Protein AF-A0A0F8TJM8-F1 (afdb_monomer)

Organism: Methanosarcina mazei (NCBI:txid2209)

Radius of gyration: 24.27 Å; Cα contacts (8 Å, |Δi|>4): 88; chains: 1; bounding box: 55×23×66 Å

Secondary structure (DSSP, 8-state):
-HHHHHHHHHHHHHHHHHHT----PPPPEEEEEEE-TT-HHHHHHHHHHHHH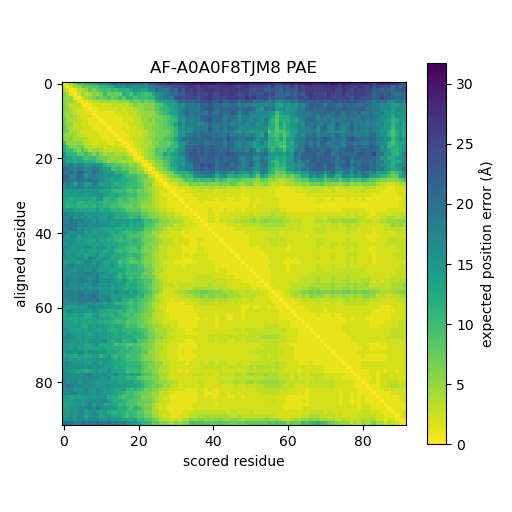HHH-TTEEEEEEETTSHHHHHHHHTTT--SSSEEEETTB-

Structure (mmCIF, N/CA/C/O backbone):
data_AF-A0A0F8TJM8-F1
#
_entry.id   AF-A0A0F8TJM8-F1
#
loop_
_atom_site.group_PDB
_atom_site.id
_atom_site.type_symbol
_atom_site.label_atom_id
_atom_site.label_alt_id
_atom_site.label_comp_id
_atom_site.label_asym_id
_atom_site.label_entity_id
_atom_site.label_seq_id
_atom_site.pdbx_PDB_ins_code
_atom_site.Cartn_x
_atom_site.Cartn_y
_atom_site.Cartn_z
_atom_site.occupancy
_atom_site.B_iso_or_equiv
_atom_site.auth_seq_id
_atom_site.auth_comp_id
_atom_site.auth_asym_id
_atom_site.auth_atom_id
_atom_site.pdbx_PDB_model_num
ATOM 1 N N . MET A 1 1 ? -39.427 10.769 49.750 1.00 59.12 1 MET A N 1
ATOM 2 C CA . MET A 1 1 ? -37.972 11.020 49.914 1.00 59.12 1 MET A CA 1
ATOM 3 C C . MET A 1 1 ? -37.104 9.781 49.659 1.00 59.12 1 MET A C 1
ATOM 5 O O . MET A 1 1 ? -36.309 9.821 48.732 1.00 59.12 1 MET A O 1
ATOM 9 N N . LYS A 1 2 ? -37.282 8.650 50.369 1.00 61.81 2 LYS A N 1
ATOM 10 C CA . LYS A 1 2 ? -36.445 7.433 50.191 1.00 61.81 2 LYS A CA 1
ATOM 11 C C . LYS A 1 2 ? -36.469 6.819 48.775 1.00 61.81 2 LYS A C 1
ATOM 13 O O . LYS A 1 2 ? -35.460 6.301 48.321 1.00 61.81 2 LYS A O 1
ATOM 18 N N . ARG A 1 3 ? -37.602 6.891 48.061 1.00 66.25 3 ARG A N 1
ATOM 19 C CA . ARG A 1 3 ? -37.753 6.349 46.691 1.00 66.25 3 ARG A CA 1
ATOM 20 C C . ARG A 1 3 ? -37.027 7.196 45.636 1.00 66.25 3 ARG A C 1
ATOM 22 O O . ARG A 1 3 ? -36.375 6.641 44.767 1.00 66.25 3 ARG A O 1
ATOM 29 N N . VAL A 1 4 ? -37.075 8.523 45.780 1.00 71.06 4 VAL A N 1
ATOM 30 C CA . VAL A 1 4 ? -36.381 9.487 44.903 1.00 71.06 4 VAL A CA 1
ATOM 31 C C . VAL A 1 4 ? -34.863 9.385 45.082 1.00 71.06 4 VAL A C 1
ATOM 33 O O . VAL A 1 4 ? -34.144 9.314 44.097 1.00 71.06 4 VAL A O 1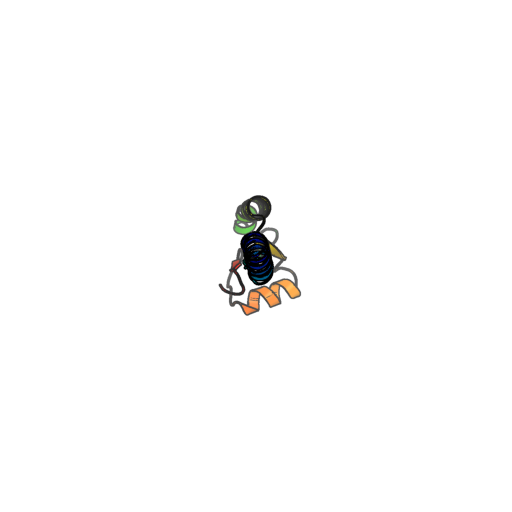
ATOM 36 N N . SER A 1 5 ? -34.393 9.245 46.327 1.00 78.88 5 SER A N 1
ATOM 37 C CA . SER A 1 5 ? -32.973 9.032 46.653 1.00 78.88 5 SER A CA 1
ATOM 38 C C . SER A 1 5 ? -32.400 7.717 46.097 1.00 78.88 5 SER A C 1
ATOM 40 O O . SER A 1 5 ? -31.226 7.660 45.746 1.00 78.88 5 SER A O 1
ATOM 42 N N . ARG A 1 6 ? -33.221 6.665 45.972 1.00 82.94 6 ARG A N 1
ATOM 43 C CA . ARG A 1 6 ? -32.810 5.398 45.339 1.00 82.94 6 ARG A CA 1
ATOM 44 C C . ARG A 1 6 ? -32.685 5.521 43.822 1.00 82.94 6 ARG A C 1
ATOM 46 O O . ARG A 1 6 ? -31.765 4.955 43.249 1.00 82.94 6 ARG A O 1
ATOM 53 N N . ILE A 1 7 ? -33.591 6.264 43.188 1.00 88.56 7 ILE A N 1
ATOM 54 C CA . ILE A 1 7 ? -33.572 6.487 41.736 1.00 88.56 7 ILE A CA 1
ATOM 55 C C . ILE A 1 7 ? -32.353 7.328 41.347 1.00 88.56 7 ILE A C 1
ATOM 57 O O . ILE A 1 7 ? -31.649 6.973 40.409 1.00 88.56 7 ILE A O 1
ATOM 61 N N . THR A 1 8 ? -32.051 8.391 42.096 1.00 88.38 8 THR A N 1
ATOM 62 C CA . THR A 1 8 ? -30.856 9.207 41.840 1.00 88.38 8 THR A CA 1
ATOM 63 C C . THR A 1 8 ? -29.567 8.416 42.050 1.00 88.38 8 THR A C 1
ATOM 65 O O . THR A 1 8 ? -28.673 8.503 41.216 1.00 88.38 8 THR A O 1
ATOM 68 N N . ALA A 1 9 ? -29.479 7.592 43.100 1.00 90.75 9 ALA A N 1
ATOM 69 C CA . ALA A 1 9 ? -28.322 6.721 43.315 1.00 90.75 9 ALA A CA 1
ATOM 70 C C . ALA A 1 9 ? -28.125 5.714 42.167 1.00 90.75 9 ALA A C 1
ATOM 72 O O . ALA A 1 9 ? -27.005 5.531 41.700 1.00 90.75 9 ALA A O 1
ATOM 73 N N . LEU A 1 10 ? -29.209 5.107 41.668 1.00 92.56 10 LEU A N 1
ATOM 74 C CA . LEU A 1 10 ? -29.159 4.197 40.519 1.00 92.56 10 LEU A CA 1
ATOM 75 C C . LEU A 1 10 ? -28.685 4.900 39.243 1.00 92.56 10 LEU A C 1
ATOM 77 O O . LEU A 1 10 ? -27.826 4.372 38.545 1.00 92.56 10 LEU A O 1
ATOM 81 N N . LEU A 1 11 ? -29.200 6.097 38.958 1.00 92.69 11 LEU A N 1
ATOM 82 C CA . LEU A 1 11 ? -28.790 6.875 37.785 1.00 92.69 11 LEU A CA 1
ATOM 83 C C . LEU A 1 11 ? -27.310 7.266 37.842 1.00 92.69 11 LEU A C 1
ATOM 85 O O . LEU A 1 11 ? -26.625 7.195 36.828 1.00 92.69 11 LEU A O 1
ATOM 89 N N . VAL A 1 12 ? -26.804 7.618 39.027 1.00 92.38 12 VAL A N 1
ATOM 90 C CA . VAL A 1 12 ? -25.381 7.923 39.236 1.00 92.38 12 VAL A CA 1
ATOM 91 C C . VAL A 1 12 ? -24.513 6.690 38.990 1.00 92.38 12 VAL A C 1
ATOM 93 O O . VAL A 1 12 ? -23.503 6.798 38.304 1.00 92.38 12 VAL A O 1
ATOM 96 N N . ILE A 1 13 ? -24.916 5.516 39.485 1.00 91.56 13 ILE A N 1
ATOM 97 C CA . ILE A 1 13 ? -24.192 4.255 39.256 1.00 91.56 13 ILE A CA 1
ATOM 98 C C . ILE A 1 13 ? -24.174 3.899 37.764 1.00 91.56 13 ILE A C 1
ATOM 100 O O . ILE A 1 13 ? -23.122 3.539 37.242 1.00 91.56 13 ILE A O 1
ATOM 104 N N . ILE A 1 14 ? -25.305 4.047 37.068 1.00 91.88 14 ILE A N 1
ATOM 105 C CA . ILE A 1 14 ? -25.395 3.807 35.620 1.00 91.88 14 ILE A CA 1
ATOM 106 C C . ILE A 1 14 ? -24.482 4.778 34.862 1.00 91.88 14 ILE A C 1
ATOM 108 O O . ILE A 1 14 ? -23.702 4.354 34.013 1.00 91.88 14 ILE A O 1
ATOM 112 N N . TYR A 1 15 ? -24.518 6.066 35.203 1.00 90.75 15 TYR A N 1
ATOM 113 C CA . TYR A 1 15 ? -23.666 7.071 34.571 1.00 90.75 15 TYR A CA 1
ATOM 114 C C . TYR A 1 15 ? -22.175 6.785 34.797 1.00 90.75 15 TYR A C 1
ATOM 116 O O . TYR A 1 15 ? -21.399 6.798 33.849 1.00 90.75 15 TYR A O 1
ATOM 124 N N . LEU A 1 16 ? -21.784 6.429 36.025 1.00 88.88 16 LEU A N 1
ATOM 125 C CA . LEU A 1 16 ? -20.424 5.986 36.338 1.00 88.88 16 LEU A CA 1
ATOM 126 C C . LEU A 1 16 ? -20.031 4.745 35.533 1.00 88.88 16 LEU A C 1
ATOM 128 O O . LEU A 1 16 ? -18.937 4.710 34.984 1.00 88.88 16 LEU A O 1
ATOM 132 N N . SER A 1 17 ? -20.922 3.759 35.404 1.00 85.88 17 SER A N 1
ATOM 133 C CA . SER A 1 17 ? -20.638 2.544 34.634 1.00 85.88 17 SER A CA 1
ATOM 134 C C . SER A 1 17 ? -20.434 2.806 33.138 1.00 85.88 17 SER A C 1
ATOM 136 O O . SER A 1 17 ? -19.600 2.147 32.525 1.00 85.88 17 SER A O 1
ATOM 138 N N . LEU A 1 18 ? -21.113 3.807 32.565 1.00 84.12 18 LEU A N 1
ATOM 139 C CA . LEU A 1 18 ? -20.935 4.211 31.165 1.00 84.12 18 LEU A CA 1
ATOM 140 C C . LEU A 1 18 ? -19.567 4.867 30.911 1.00 84.12 18 LEU A C 1
ATOM 142 O O . LEU A 1 18 ? -19.026 4.721 29.820 1.00 84.12 18 LEU A O 1
ATOM 146 N N . ILE A 1 19 ? -18.982 5.540 31.912 1.00 83.31 19 ILE A N 1
ATOM 147 C CA . ILE A 1 19 ? -17.634 6.138 31.818 1.00 83.31 19 ILE A CA 1
ATOM 148 C C . ILE A 1 19 ? -16.545 5.052 31.786 1.00 83.31 19 ILE A C 1
ATOM 150 O O . ILE A 1 19 ? -15.485 5.256 31.201 1.00 83.31 19 ILE A O 1
ATOM 154 N N . PHE A 1 20 ? -16.804 3.891 32.392 1.00 77.44 20 PHE A N 1
ATOM 155 C CA . PHE A 1 20 ? -15.859 2.772 32.448 1.00 77.44 20 PHE A CA 1
ATOM 156 C C . PHE A 1 20 ? -15.908 1.847 31.228 1.00 77.44 20 PHE A C 1
ATOM 158 O O . PHE A 1 20 ? -15.197 0.845 31.226 1.00 77.44 20 PHE A O 1
ATOM 165 N N . ILE A 1 21 ? -16.708 2.142 30.198 1.00 78.00 21 ILE A N 1
ATOM 166 C CA . ILE A 1 21 ? -16.693 1.353 28.963 1.00 78.00 21 ILE A CA 1
ATOM 167 C C . ILE A 1 21 ? -15.409 1.711 28.201 1.00 78.00 21 ILE A C 1
ATOM 169 O O . ILE A 1 21 ? -15.303 2.837 27.708 1.00 78.00 21 ILE A O 1
ATOM 173 N N . PRO A 1 22 ? -14.422 0.800 28.088 1.00 74.12 22 PRO A N 1
ATOM 174 C CA . PRO A 1 22 ? -13.275 1.054 27.236 1.00 74.12 22 PRO A CA 1
ATOM 175 C C . PRO A 1 22 ? -13.780 1.219 25.805 1.00 74.12 22 PRO A C 1
ATOM 177 O O . PRO A 1 22 ? -14.513 0.372 25.288 1.00 74.12 22 PRO A O 1
ATOM 180 N N . VAL A 1 23 ? -13.402 2.325 25.167 1.00 71.12 23 VAL A N 1
ATOM 181 C CA 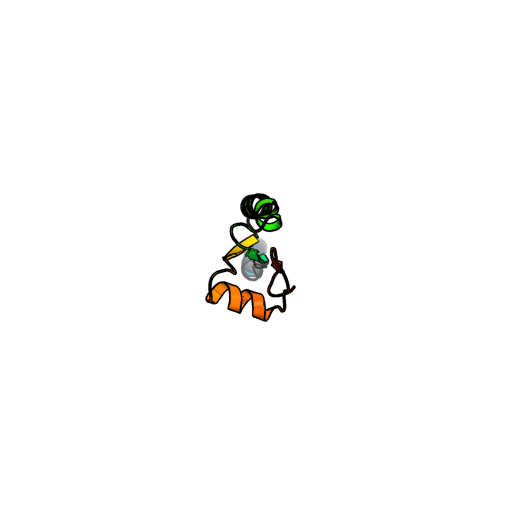. VAL A 1 23 ? -13.651 2.513 23.741 1.00 71.12 23 VAL A CA 1
ATOM 182 C C . VAL A 1 23 ? -12.753 1.520 23.012 1.00 71.12 23 VAL A C 1
ATOM 184 O O . VAL A 1 23 ? -11.567 1.769 22.815 1.00 71.12 23 VAL A O 1
ATOM 187 N N . ALA A 1 24 ? -13.303 0.358 22.667 1.00 68.69 24 ALA A N 1
ATOM 188 C CA . ALA A 1 24 ? -12.639 -0.607 21.808 1.00 68.69 24 ALA A CA 1
ATOM 189 C C . ALA A 1 24 ? -12.661 -0.056 20.376 1.00 68.69 24 ALA A C 1
ATOM 191 O O . ALA A 1 24 ? -13.563 -0.352 19.594 1.00 68.69 24 ALA A O 1
ATOM 192 N N . HIS A 1 25 ? -11.698 0.804 20.054 1.00 66.75 25 HIS A N 1
ATOM 193 C CA . HIS A 1 25 ? -11.386 1.109 18.666 1.00 66.75 25 HIS A CA 1
ATOM 194 C C . HIS A 1 25 ? -10.546 -0.041 18.117 1.00 66.75 25 HIS A C 1
ATOM 196 O O . HIS A 1 25 ? -9.519 -0.386 18.694 1.00 66.75 25 HIS A O 1
ATOM 202 N N . ALA A 1 26 ? -11.002 -0.654 17.026 1.00 72.88 26 ALA A N 1
ATOM 203 C CA . ALA A 1 26 ? -10.127 -1.507 16.238 1.00 72.88 26 ALA A CA 1
ATOM 204 C C . ALA A 1 26 ? -9.027 -0.620 15.643 1.00 72.88 26 ALA A C 1
ATOM 206 O O . ALA A 1 26 ? -9.342 0.421 15.054 1.00 72.88 26 ALA A O 1
ATOM 207 N N . ASP A 1 27 ? -7.767 -1.015 15.822 1.00 82.00 27 ASP A N 1
ATOM 208 C CA . ASP A 1 27 ? -6.654 -0.346 15.159 1.00 82.00 27 ASP A CA 1
ATOM 209 C C . ASP A 1 27 ? -6.869 -0.392 13.636 1.00 82.00 27 ASP A C 1
ATOM 211 O O . ASP A 1 27 ? -7.389 -1.389 13.114 1.00 82.00 27 ASP A O 1
ATOM 215 N N . PRO A 1 28 ? -6.527 0.685 12.906 1.00 88.31 28 PRO A N 1
ATOM 216 C CA . PRO A 1 28 ? -6.652 0.688 11.459 1.00 88.31 28 PRO A CA 1
ATOM 217 C C . PRO A 1 28 ? -5.752 -0.395 10.858 1.00 88.31 28 PRO A C 1
ATOM 219 O O . PRO A 1 28 ? -4.618 -0.591 11.295 1.00 88.31 28 PRO A O 1
ATOM 222 N N . VAL A 1 29 ? -6.248 -1.076 9.826 1.00 93.12 29 VAL A N 1
ATOM 223 C CA . VAL A 1 29 ? -5.456 -2.062 9.084 1.00 93.12 29 VAL A CA 1
ATOM 224 C C . VAL A 1 29 ? -4.395 -1.311 8.289 1.00 93.12 29 VAL A C 1
ATOM 226 O O . VAL A 1 29 ? -4.723 -0.438 7.482 1.00 93.12 29 VAL A O 1
ATOM 229 N N . THR A 1 30 ? -3.126 -1.643 8.504 1.00 95.88 30 THR A N 1
ATOM 230 C CA . THR A 1 30 ? -2.016 -1.030 7.771 1.00 95.88 30 THR A CA 1
ATOM 231 C C . THR A 1 30 ? -1.621 -1.914 6.600 1.00 95.88 30 THR A C 1
ATOM 233 O O . THR A 1 30 ? -1.452 -3.125 6.738 1.00 95.88 30 THR A O 1
ATOM 236 N N . ILE A 1 31 ? -1.484 -1.308 5.425 1.00 97.44 31 ILE A N 1
ATOM 237 C CA . ILE A 1 31 ? -1.065 -1.986 4.201 1.00 97.44 31 ILE A CA 1
ATOM 238 C C . ILE A 1 31 ? 0.179 -1.283 3.676 1.00 97.44 31 ILE A C 1
ATOM 240 O O . ILE A 1 31 ? 0.169 -0.074 3.458 1.00 97.44 31 ILE A O 1
ATOM 244 N N . GLN A 1 32 ? 1.248 -2.036 3.444 1.00 98.12 32 GLN A N 1
ATOM 245 C CA . GLN A 1 32 ? 2.392 -1.569 2.668 1.00 98.12 32 GLN A CA 1
ATOM 246 C C . GLN A 1 32 ? 2.286 -2.179 1.275 1.00 98.12 32 GLN A C 1
ATOM 248 O O . GLN A 1 32 ? 2.284 -3.400 1.132 1.00 98.12 32 GLN A O 1
ATOM 253 N N . TYR A 1 33 ? 2.164 -1.326 0.266 1.00 98.31 33 TYR A N 1
ATOM 254 C CA . TYR A 1 33 ? 2.082 -1.715 -1.133 1.00 98.31 33 TYR A CA 1
ATOM 255 C C . TYR A 1 33 ? 3.391 -1.349 -1.826 1.00 98.31 33 TYR A C 1
ATOM 257 O O . TYR A 1 33 ? 3.689 -0.174 -2.039 1.00 98.31 33 TYR A O 1
ATOM 265 N N . PHE A 1 34 ? 4.185 -2.363 -2.143 1.00 98.38 34 PHE A N 1
ATOM 266 C CA . PHE A 1 34 ? 5.458 -2.226 -2.832 1.00 98.38 34 PHE A CA 1
ATOM 267 C C . PHE A 1 34 ? 5.232 -2.312 -4.333 1.00 98.38 34 PHE A C 1
ATOM 269 O O . PHE A 1 34 ? 4.676 -3.294 -4.826 1.00 98.38 34 PHE A O 1
ATOM 276 N N . HIS A 1 35 ? 5.673 -1.288 -5.051 1.00 98.38 35 HIS A N 1
ATOM 277 C CA . HIS A 1 35 ? 5.451 -1.164 -6.485 1.00 98.38 35 HIS A CA 1
ATOM 278 C C . HIS A 1 35 ? 6.614 -0.444 -7.162 1.00 98.38 35 HIS A C 1
ATOM 280 O O . HIS A 1 35 ? 7.467 0.152 -6.499 1.00 98.38 35 HIS A O 1
ATOM 286 N N . GLN A 1 36 ? 6.630 -0.504 -8.492 1.00 97.44 36 GLN A N 1
ATOM 287 C CA . GLN A 1 36 ? 7.640 0.146 -9.310 1.00 97.44 36 GLN A CA 1
ATOM 288 C C . GLN A 1 36 ? 7.026 0.763 -10.565 1.00 97.44 36 GLN A C 1
ATOM 290 O O . GLN A 1 36 ? 6.188 0.157 -11.232 1.00 97.44 36 GLN A O 1
ATOM 295 N N . LYS A 1 37 ? 7.492 1.954 -10.947 1.00 94.12 37 LYS A N 1
ATOM 296 C CA . LYS A 1 37 ? 7.139 2.545 -12.247 1.00 94.12 37 LYS A CA 1
ATOM 297 C C . LYS A 1 37 ? 7.631 1.698 -13.424 1.00 94.12 37 LYS A C 1
ATOM 299 O O . LYS A 1 37 ? 8.793 1.300 -13.471 1.00 94.12 37 LYS A O 1
ATOM 304 N N . GLY A 1 38 ? 6.758 1.489 -14.412 1.00 92.00 38 GLY A N 1
ATOM 305 C CA . GLY A 1 38 ? 7.052 0.702 -15.615 1.00 92.00 38 GLY A CA 1
ATOM 306 C C . GLY A 1 38 ? 7.009 -0.816 -15.406 1.00 92.00 38 GLY A C 1
ATOM 307 O O . GLY A 1 38 ? 7.373 -1.566 -16.308 1.00 92.00 38 GLY A O 1
ATOM 308 N N . CYS A 1 39 ? 6.581 -1.276 -14.227 1.00 95.62 39 CYS A N 1
ATOM 309 C CA . CYS A 1 39 ? 6.224 -2.669 -13.978 1.00 95.62 39 CYS A CA 1
ATOM 310 C C . CYS A 1 39 ? 4.802 -2.914 -14.502 1.00 95.62 39 CYS A C 1
ATOM 312 O O . CYS A 1 39 ? 3.860 -2.258 -14.061 1.00 95.62 39 CYS A O 1
ATOM 314 N N . HIS A 1 40 ? 4.651 -3.861 -15.434 1.00 97.31 40 HIS A N 1
ATOM 315 C CA . HIS A 1 40 ? 3.367 -4.139 -16.088 1.00 97.31 40 HIS A CA 1
ATOM 316 C C . HIS A 1 40 ? 2.274 -4.522 -15.085 1.00 97.31 40 HIS A C 1
ATOM 318 O O . HIS A 1 40 ? 1.176 -3.970 -15.118 1.00 97.31 40 HIS A O 1
ATOM 324 N N . ASP A 1 41 ? 2.597 -5.418 -14.154 1.00 97.75 41 ASP A N 1
ATOM 325 C CA . ASP A 1 41 ? 1.636 -5.881 -13.154 1.00 97.75 41 ASP A CA 1
ATOM 326 C C . ASP A 1 41 ? 1.279 -4.765 -12.164 1.00 97.75 41 ASP A C 1
ATOM 328 O O . ASP A 1 41 ? 0.122 -4.628 -11.776 1.00 97.75 41 ASP A O 1
ATOM 332 N N . CYS A 1 42 ? 2.239 -3.896 -11.841 1.00 97.62 42 CYS A N 1
ATOM 333 C CA . CYS A 1 42 ? 2.041 -2.731 -10.987 1.00 97.62 42 CYS A CA 1
ATOM 334 C C . CYS A 1 42 ? 1.096 -1.712 -11.639 1.00 97.62 42 CYS A C 1
ATOM 336 O O . CYS A 1 42 ? 0.189 -1.212 -10.986 1.00 97.62 42 CYS A O 1
ATOM 338 N N . GLU A 1 43 ? 1.232 -1.452 -12.943 1.00 97.00 43 GLU A N 1
ATOM 339 C CA . GLU A 1 43 ? 0.319 -0.567 -13.685 1.00 97.00 43 GLU A CA 1
ATOM 340 C C . GLU A 1 43 ? -1.132 -1.081 -13.682 1.00 97.00 43 GLU A C 1
ATOM 342 O O . GLU A 1 43 ? -2.076 -0.290 -13.732 1.00 97.00 43 GLU A O 1
ATOM 347 N N . ILE A 1 44 ? -1.319 -2.401 -13.586 1.00 97.44 44 ILE A N 1
ATOM 348 C CA . ILE A 1 44 ? -2.637 -3.029 -13.443 1.00 97.44 44 ILE A CA 1
ATOM 349 C C . ILE A 1 44 ? -3.148 -2.907 -11.999 1.00 97.44 44 ILE A C 1
ATOM 351 O O . ILE A 1 44 ? -4.338 -2.645 -11.792 1.00 97.44 44 ILE A O 1
ATOM 355 N N . THR A 1 45 ? -2.288 -3.097 -10.994 1.00 97.44 45 THR A N 1
ATOM 356 C CA . THR A 1 45 ? -2.696 -3.109 -9.581 1.00 97.44 45 THR A CA 1
ATOM 357 C C . THR A 1 45 ? -2.814 -1.725 -8.947 1.00 97.44 45 THR A C 1
ATOM 359 O O . THR A 1 45 ? -3.676 -1.546 -8.090 1.00 97.44 45 THR A O 1
ATOM 362 N N . ASP A 1 46 ? -2.041 -0.733 -9.385 1.00 97.06 46 ASP A N 1
ATOM 363 C CA . ASP A 1 46 ? -2.066 0.651 -8.888 1.00 97.06 46 ASP A CA 1
ATOM 364 C C . ASP A 1 46 ? -3.496 1.238 -8.801 1.00 97.06 46 ASP A C 1
ATOM 366 O O . ASP A 1 46 ? -3.915 1.619 -7.702 1.00 97.06 46 ASP A O 1
ATOM 370 N N . PRO A 1 47 ? -4.323 1.231 -9.871 1.00 97.25 47 PRO A N 1
ATOM 371 C CA . PRO A 1 47 ? -5.689 1.761 -9.791 1.00 97.25 47 PRO A CA 1
ATOM 372 C C . PRO A 1 47 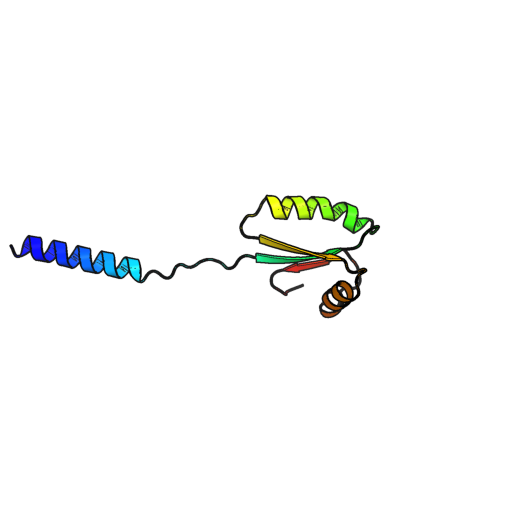? -6.614 0.936 -8.879 1.00 97.25 47 PRO A C 1
ATOM 374 O O . PRO A 1 47 ? -7.621 1.444 -8.379 1.00 97.25 47 PRO A O 1
ATOM 377 N N . ILE A 1 48 ? -6.306 -0.346 -8.653 1.00 97.12 48 ILE A N 1
ATOM 378 C CA . ILE A 1 48 ? -7.053 -1.195 -7.717 1.00 97.12 48 ILE A CA 1
ATOM 379 C C . ILE A 1 48 ? -6.729 -0.774 -6.282 1.00 97.12 48 ILE A C 1
ATOM 381 O O . ILE A 1 48 ? -7.648 -0.638 -5.474 1.00 97.12 48 ILE A O 1
ATOM 385 N N . VAL A 1 49 ? -5.453 -0.523 -5.981 1.00 97.12 49 VAL A N 1
ATOM 386 C CA . VAL A 1 49 ? -4.997 -0.038 -4.672 1.00 97.12 49 VAL A CA 1
ATOM 387 C C . VAL A 1 49 ? -5.582 1.344 -4.372 1.00 97.12 49 VAL A C 1
ATOM 389 O O . VAL A 1 49 ? -6.119 1.540 -3.282 1.00 97.12 49 VAL A O 1
ATOM 392 N N . ASP A 1 50 ? -5.594 2.258 -5.347 1.00 95.81 50 ASP A N 1
ATOM 393 C CA . ASP A 1 50 ? -6.240 3.575 -5.223 1.00 95.81 50 ASP A CA 1
ATOM 394 C C . ASP A 1 50 ? -7.732 3.454 -4.869 1.00 95.81 50 ASP A C 1
ATOM 396 O O . ASP A 1 50 ? -8.270 4.178 -4.022 1.00 95.81 50 ASP A O 1
ATOM 400 N N . ARG A 1 51 ? -8.430 2.495 -5.489 1.00 96.69 51 ARG A N 1
ATOM 401 C CA . ARG A 1 51 ? -9.839 2.230 -5.181 1.00 96.69 51 ARG A CA 1
ATOM 402 C C . ARG A 1 51 ? -10.025 1.666 -3.771 1.00 96.69 51 ARG A C 1
ATOM 404 O O . ARG A 1 51 ? -10.996 2.014 -3.111 1.00 96.69 51 ARG A O 1
ATOM 411 N N . ILE A 1 52 ? -9.126 0.805 -3.295 1.00 94.69 52 ILE A N 1
ATOM 412 C CA . ILE A 1 52 ? -9.205 0.249 -1.934 1.00 94.69 52 ILE A CA 1
ATOM 413 C C . ILE A 1 52 ? -8.999 1.358 -0.896 1.00 94.69 52 ILE A C 1
ATOM 415 O O . ILE A 1 52 ? -9.781 1.450 0.048 1.00 94.69 52 ILE A O 1
ATOM 419 N N . GLU A 1 53 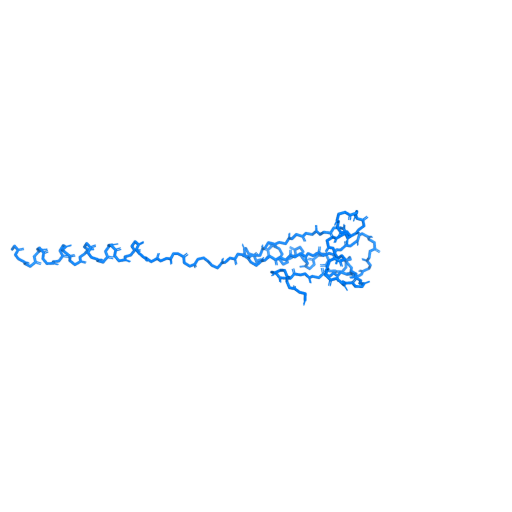? -8.006 2.225 -1.103 1.00 93.62 53 GLU A N 1
ATOM 4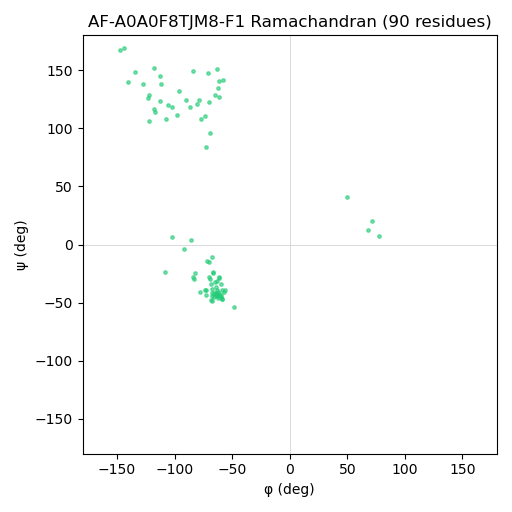20 C CA . GLU A 1 53 ? -7.716 3.368 -0.226 1.00 93.62 53 GLU A CA 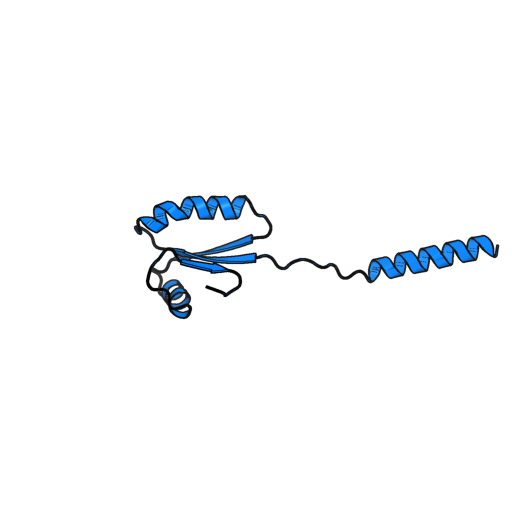1
ATOM 421 C C . GLU A 1 53 ? -8.931 4.294 -0.068 1.00 93.62 53 GLU A C 1
ATOM 423 O O . GLU A 1 53 ? -9.233 4.762 1.026 1.00 93.62 53 GLU A O 1
ATOM 428 N N . THR A 1 54 ? -9.679 4.510 -1.152 1.00 93.50 54 THR A N 1
ATOM 429 C CA . THR A 1 54 ? -10.880 5.362 -1.145 1.00 93.50 54 THR A CA 1
ATOM 430 C C . THR A 1 54 ? -12.142 4.660 -0.636 1.00 93.50 54 THR A C 1
ATOM 432 O O . THR A 1 54 ? -13.063 5.329 -0.169 1.00 93.50 54 THR A O 1
ATOM 435 N N . GLN A 1 55 ? -12.215 3.329 -0.718 1.00 96.06 55 GLN A N 1
ATOM 436 C CA . GLN A 1 55 ? -13.396 2.554 -0.326 1.00 96.06 55 GLN A CA 1
ATOM 437 C C . GLN A 1 55 ? -13.452 2.258 1.181 1.00 96.06 55 GLN A C 1
ATOM 439 O O . GLN A 1 55 ? -14.545 2.086 1.726 1.00 96.06 55 GLN A O 1
ATOM 444 N N . TYR A 1 56 ? -12.303 2.183 1.861 1.00 92.19 56 TYR A N 1
ATOM 445 C CA . TYR A 1 56 ? -12.225 1.747 3.256 1.00 92.19 56 TYR A CA 1
ATOM 446 C C . TYR A 1 56 ? -11.577 2.795 4.167 1.00 92.19 56 TYR A C 1
ATOM 448 O O . TYR A 1 56 ? -10.360 2.912 4.239 1.00 92.19 56 TYR A O 1
ATOM 456 N N . ASN A 1 57 ? -12.393 3.469 4.983 1.00 88.50 57 ASN A N 1
ATOM 457 C CA . ASN A 1 57 ? -11.928 4.493 5.935 1.00 88.50 57 ASN A CA 1
ATOM 458 C C . ASN A 1 57 ? -11.073 3.946 7.095 1.00 88.50 57 ASN A C 1
ATOM 460 O O . ASN A 1 57 ? -10.523 4.721 7.873 1.00 88.50 57 ASN A O 1
ATOM 464 N N . THR A 1 58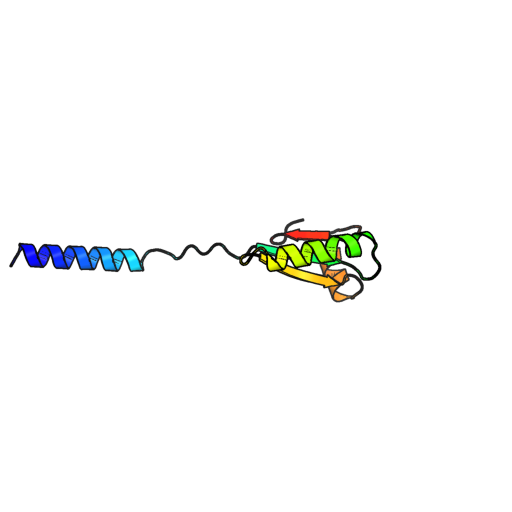 ? -11.019 2.625 7.267 1.00 91.19 58 THR A N 1
ATOM 465 C CA . THR A 1 58 ? -10.281 1.948 8.346 1.00 91.19 58 THR A CA 1
ATOM 466 C C . THR A 1 58 ? -8.954 1.357 7.874 1.00 91.19 58 THR A C 1
ATOM 468 O O . THR A 1 58 ? -8.322 0.623 8.630 1.00 91.19 58 THR A O 1
ATOM 471 N N . ILE A 1 59 ? -8.561 1.615 6.624 1.00 93.38 59 ILE A N 1
ATOM 472 C CA . ILE A 1 59 ? -7.319 1.122 6.030 1.00 93.38 59 ILE A CA 1
ATOM 473 C C . ILE A 1 59 ? -6.383 2.305 5.801 1.00 93.38 59 ILE A C 1
ATOM 475 O O . ILE A 1 59 ? -6.805 3.363 5.341 1.00 93.38 59 ILE A O 1
ATOM 479 N N . VAL A 1 60 ? -5.102 2.111 6.100 1.00 95.00 60 VAL A N 1
ATOM 480 C CA . VAL A 1 60 ? -4.034 3.059 5.773 1.00 95.00 60 VAL A CA 1
ATOM 481 C C . VAL A 1 60 ? -3.067 2.368 4.821 1.00 95.00 60 VAL A C 1
ATOM 483 O O . VAL A 1 60 ? -2.448 1.373 5.199 1.00 95.00 60 VAL A O 1
ATOM 486 N N . ILE A 1 61 ? -2.949 2.879 3.592 1.00 97.19 61 ILE A N 1
ATOM 487 C CA . ILE A 1 61 ? -2.073 2.307 2.563 1.00 97.19 61 ILE A CA 1
ATOM 488 C C . ILE A 1 61 ? -0.832 3.183 2.380 1.00 97.19 61 ILE A C 1
ATOM 490 O O . ILE A 1 61 ? -0.922 4.342 1.986 1.00 97.19 61 ILE A O 1
ATOM 494 N N . SER A 1 62 ? 0.341 2.600 2.606 1.00 97.38 62 SER A N 1
ATOM 495 C CA . SER A 1 62 ? 1.637 3.189 2.273 1.00 97.38 62 SER A CA 1
ATOM 496 C C . SER A 1 62 ? 2.123 2.620 0.943 1.00 97.38 62 SER A C 1
ATOM 498 O O . SER A 1 62 ? 2.461 1.440 0.866 1.00 97.38 62 SER A O 1
ATOM 500 N N . LYS A 1 63 ? 2.172 3.450 -0.103 1.00 97.62 63 LYS A N 1
ATOM 501 C CA . LYS A 1 63 ? 2.713 3.075 -1.422 1.00 97.62 63 LYS A CA 1
ATOM 502 C C . LYS A 1 63 ? 4.221 3.319 -1.436 1.00 97.62 63 LYS A C 1
ATOM 504 O O . LYS A 1 63 ? 4.664 4.448 -1.226 1.00 97.62 63 LYS A O 1
ATOM 509 N N . ILE A 1 64 ? 5.003 2.262 -1.625 1.00 98.25 64 ILE A N 1
ATOM 510 C CA . ILE A 1 64 ? 6.460 2.263 -1.482 1.00 98.25 64 ILE A CA 1
ATOM 511 C C . ILE A 1 64 ? 7.097 1.941 -2.833 1.00 98.25 64 ILE A C 1
ATOM 513 O O . ILE A 1 64 ? 6.983 0.827 -3.340 1.00 98.25 64 ILE A O 1
ATOM 517 N N . GLU A 1 65 ? 7.806 2.921 -3.391 1.00 97.62 65 GLU A N 1
ATOM 518 C CA . GLU A 1 65 ? 8.542 2.780 -4.649 1.00 97.62 65 GLU A CA 1
ATOM 519 C C . GLU A 1 65 ? 9.849 2.006 -4.423 1.00 97.62 65 GLU A C 1
ATOM 521 O O . GLU A 1 65 ? 10.812 2.529 -3.843 1.00 97.62 65 GLU A O 1
ATOM 526 N N . THR A 1 66 ? 9.897 0.764 -4.907 1.00 97.81 66 THR A N 1
ATOM 527 C CA . THR A 1 66 ? 11.036 -0.145 -4.708 1.00 97.81 66 THR A CA 1
ATOM 528 C C . THR A 1 66 ? 12.268 0.244 -5.512 1.00 97.81 66 THR A C 1
ATOM 530 O O . THR A 1 66 ? 13.361 -0.211 -5.190 1.00 97.81 66 THR A O 1
ATOM 533 N N . SER A 1 67 ? 12.140 1.133 -6.503 1.00 96.19 67 SER A N 1
ATOM 534 C CA . SER A 1 67 ? 13.296 1.689 -7.223 1.00 96.19 67 SER A CA 1
ATOM 535 C C . SER A 1 67 ? 14.131 2.652 -6.373 1.00 96.19 67 SER A C 1
ATOM 537 O O . SER A 1 67 ? 15.247 3.010 -6.751 1.00 96.19 67 SER A O 1
ATOM 539 N N . THR A 1 68 ? 13.602 3.123 -5.239 1.00 97.94 68 THR A N 1
ATOM 540 C CA . THR A 1 68 ? 14.365 3.939 -4.287 1.00 97.94 68 THR A CA 1
ATOM 541 C C . THR A 1 68 ? 15.180 3.052 -3.350 1.00 97.94 68 THR A C 1
ATOM 543 O O . THR A 1 68 ? 14.756 1.956 -3.001 1.00 97.94 68 THR A O 1
ATOM 546 N N . ALA A 1 69 ? 16.334 3.535 -2.880 1.00 97.50 69 ALA A N 1
ATOM 547 C CA . ALA A 1 69 ? 17.162 2.771 -1.941 1.00 97.50 69 ALA A CA 1
ATOM 548 C C . ALA A 1 69 ? 16.411 2.424 -0.640 1.00 97.50 69 ALA A C 1
ATOM 550 O O . ALA A 1 69 ? 16.546 1.319 -0.121 1.00 97.50 69 ALA A O 1
ATOM 551 N N . ASP A 1 70 ? 15.606 3.356 -0.123 1.00 97.94 70 ASP A N 1
ATOM 552 C CA . ASP A 1 70 ? 14.801 3.126 1.077 1.00 97.94 70 ASP A CA 1
ATOM 553 C C . ASP A 1 70 ? 13.678 2.110 0.820 1.00 97.94 70 ASP A C 1
ATOM 555 O O . ASP A 1 70 ? 13.566 1.125 1.551 1.00 97.94 70 ASP A O 1
ATOM 559 N N . GLY A 1 71 ? 12.918 2.274 -0.268 1.00 97.56 71 GLY A N 1
ATOM 560 C CA . GLY A 1 71 ? 11.854 1.343 -0.639 1.00 97.56 71 GLY A CA 1
ATOM 561 C C . GLY A 1 71 ? 12.365 -0.069 -0.925 1.00 97.56 71 GLY A C 1
ATOM 562 O O . GLY A 1 71 ? 11.777 -1.035 -0.445 1.00 97.56 71 GLY A O 1
ATOM 563 N N . PHE A 1 72 ? 13.507 -0.197 -1.609 1.00 97.50 72 PHE A N 1
ATOM 564 C CA . PHE A 1 72 ? 14.187 -1.476 -1.817 1.00 97.50 72 PHE A CA 1
ATOM 565 C C . PHE A 1 72 ? 14.566 -2.141 -0.490 1.00 97.50 72 PHE A C 1
ATOM 567 O O . PHE A 1 72 ? 14.295 -3.321 -0.285 1.00 97.50 72 PHE A O 1
ATOM 574 N N . ASN A 1 73 ? 15.158 -1.386 0.441 1.00 97.69 73 ASN A N 1
ATOM 575 C CA . ASN A 1 73 ? 15.537 -1.917 1.749 1.00 97.69 73 ASN A CA 1
ATOM 576 C C . ASN A 1 73 ? 14.319 -2.364 2.564 1.00 97.69 73 ASN A C 1
ATOM 578 O O . ASN A 1 73 ? 14.408 -3.349 3.293 1.00 97.69 73 ASN A O 1
ATOM 582 N N . GLN A 1 74 ? 13.195 -1.651 2.468 1.00 97.31 74 GLN A N 1
ATOM 583 C CA . GLN A 1 74 ? 11.945 -2.049 3.114 1.00 97.31 74 GLN A CA 1
ATOM 584 C C . GLN A 1 74 ? 11.373 -3.329 2.490 1.00 97.31 74 GLN A C 1
ATOM 586 O O . GLN A 1 74 ? 11.088 -4.275 3.217 1.00 97.31 74 GLN A O 1
ATOM 591 N N . TRP A 1 75 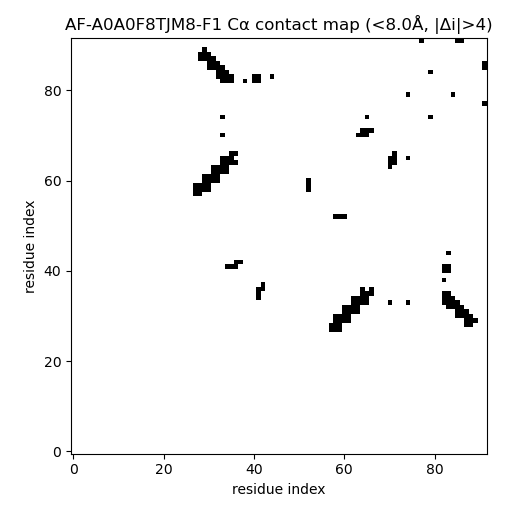? 11.289 -3.394 1.161 1.00 97.69 75 TRP A N 1
ATOM 592 C CA . TRP A 1 75 ? 10.812 -4.558 0.407 1.00 97.69 75 TRP A CA 1
ATOM 593 C C . TRP A 1 75 ? 11.665 -5.810 0.667 1.00 97.69 75 TRP A C 1
ATOM 595 O O . TRP A 1 75 ? 11.143 -6.880 0.977 1.00 97.69 75 TRP A O 1
ATOM 605 N N . ASN A 1 76 ? 12.992 -5.661 0.659 1.00 96.62 76 ASN A N 1
ATOM 606 C CA . ASN A 1 76 ? 13.935 -6.763 0.842 1.00 96.62 76 ASN A CA 1
ATOM 607 C C . ASN A 1 76 ? 13.890 -7.373 2.257 1.00 96.62 76 ASN A C 1
ATOM 609 O O . ASN A 1 76 ? 14.226 -8.543 2.428 1.00 96.62 76 ASN A O 1
ATOM 613 N N . LYS A 1 77 ? 13.441 -6.628 3.283 1.00 96.56 77 LYS A N 1
ATOM 614 C CA . LYS A 1 77 ? 13.253 -7.175 4.646 1.00 96.56 77 LYS A CA 1
ATOM 615 C C . LYS A 1 77 ? 12.223 -8.300 4.697 1.00 96.56 77 LYS A C 1
ATOM 617 O O . LYS A 1 77 ? 12.319 -9.156 5.571 1.00 96.56 77 LYS A O 1
ATOM 622 N N . TYR A 1 78 ? 11.262 -8.283 3.781 1.00 96.62 78 TYR A N 1
ATOM 623 C CA . TYR A 1 78 ? 10.188 -9.266 3.701 1.00 96.62 78 TYR A CA 1
ATOM 624 C C . TYR A 1 78 ? 10.530 -10.455 2.789 1.00 96.62 78 TYR A C 1
ATOM 626 O O . TYR A 1 78 ? 9.765 -11.409 2.722 1.00 96.62 78 TYR A O 1
ATOM 634 N N . GLY A 1 79 ? 11.691 -10.438 2.119 1.00 95.25 79 GLY A N 1
ATOM 635 C CA . GLY A 1 79 ? 12.152 -11.554 1.285 1.00 95.25 79 GLY A CA 1
ATOM 636 C C . GLY A 1 79 ? 11.378 -11.732 -0.023 1.00 95.25 79 GLY A C 1
ATOM 637 O O . GLY A 1 79 ? 11.397 -12.818 -0.600 1.00 95.25 79 GLY A O 1
ATOM 638 N N . PHE A 1 80 ? 10.691 -10.688 -0.486 1.00 96.12 80 PHE A N 1
ATOM 639 C CA . PHE A 1 80 ? 10.001 -10.699 -1.769 1.00 96.12 80 PHE A CA 1
ATOM 640 C C . PHE A 1 80 ? 10.979 -10.872 -2.940 1.00 96.12 80 PHE A C 1
ATOM 642 O O . PHE A 1 80 ? 12.139 -10.468 -2.871 1.00 96.12 80 PHE A O 1
ATOM 649 N N . LEU A 1 81 ? 10.490 -11.476 -4.026 1.00 95.00 81 LEU A N 1
ATOM 650 C CA . LEU A 1 81 ? 11.265 -11.714 -5.250 1.00 95.00 81 LEU A CA 1
ATOM 651 C C . LEU A 1 81 ? 10.828 -10.818 -6.412 1.00 95.00 81 LEU A C 1
ATOM 653 O O . LEU A 1 81 ? 11.619 -10.558 -7.314 1.00 95.00 81 LEU A O 1
ATOM 657 N N . GLU A 1 82 ? 9.591 -10.326 -6.372 1.00 95.50 82 GLU A N 1
ATOM 658 C CA . GLU A 1 82 ? 9.006 -9.474 -7.402 1.00 95.50 82 GLU A CA 1
ATOM 659 C C . GLU A 1 82 ? 8.070 -8.414 -6.802 1.00 95.50 82 GLU A C 1
ATOM 661 O O . GLU A 1 82 ? 7.752 -8.428 -5.608 1.00 95.50 82 GLU A O 1
ATOM 666 N N . VAL A 1 83 ? 7.679 -7.462 -7.646 1.00 97.19 83 VAL A N 1
ATOM 667 C CA . VAL A 1 83 ? 6.620 -6.480 -7.397 1.00 97.19 83 VAL A CA 1
ATOM 668 C C . VAL A 1 83 ? 5.511 -6.683 -8.437 1.00 97.19 83 VAL A C 1
ATOM 670 O O . VAL A 1 83 ? 5.825 -7.115 -9.547 1.00 97.19 83 VAL A O 1
ATOM 673 N N . PRO A 1 84 ? 4.245 -6.345 -8.131 1.00 98.00 84 PRO A N 1
ATOM 674 C CA . PRO A 1 84 ? 3.765 -5.748 -6.882 1.00 98.00 84 PRO A CA 1
ATOM 675 C C . PRO A 1 84 ? 3.799 -6.722 -5.693 1.00 98.00 84 PRO A C 1
ATOM 677 O O . PRO A 1 84 ? 3.582 -7.918 -5.854 1.00 98.00 84 PRO A O 1
ATOM 680 N N . ALA A 1 85 ? 4.039 -6.205 -4.486 1.00 97.75 85 ALA A N 1
ATOM 681 C CA . ALA A 1 85 ? 3.992 -6.988 -3.247 1.00 97.75 85 ALA A CA 1
ATOM 682 C C . ALA A 1 85 ? 3.220 -6.244 -2.150 1.00 97.75 85 ALA A C 1
ATOM 684 O O . ALA A 1 85 ? 3.218 -5.012 -2.104 1.00 97.75 85 ALA A O 1
ATOM 685 N N . ILE A 1 86 ? 2.551 -6.986 -1.267 1.00 97.12 86 ILE A N 1
ATOM 686 C CA . ILE A 1 86 ? 1.703 -6.430 -0.210 1.00 97.12 86 ILE A CA 1
ATOM 687 C C . ILE A 1 86 ? 2.116 -7.012 1.138 1.00 97.12 86 ILE A C 1
ATOM 689 O O . ILE A 1 86 ? 2.351 -8.208 1.257 1.00 97.12 86 ILE A O 1
ATOM 693 N N . VAL A 1 87 ? 2.161 -6.154 2.154 1.00 97.75 87 VAL A N 1
ATOM 694 C CA . VAL A 1 87 ? 2.283 -6.542 3.563 1.00 97.75 87 VAL A CA 1
ATOM 695 C C . VAL A 1 87 ? 1.089 -5.967 4.308 1.00 97.75 87 VAL A C 1
ATOM 697 O O . VAL A 1 87 ? 0.834 -4.765 4.215 1.00 97.75 87 VAL A O 1
ATOM 700 N N . ILE A 1 88 ? 0.378 -6.796 5.067 1.00 96.12 88 ILE A N 1
ATOM 701 C CA . ILE A 1 88 ? -0.778 -6.391 5.874 1.00 96.12 88 ILE A CA 1
ATOM 702 C C . ILE A 1 88 ? -0.395 -6.531 7.341 1.00 96.12 88 ILE A C 1
ATOM 704 O O . ILE A 1 88 ? -0.001 -7.608 7.768 1.00 96.12 88 ILE A O 1
ATOM 708 N N . ASN A 1 89 ? -0.500 -5.455 8.124 1.00 95.19 89 ASN A N 1
ATOM 709 C CA . ASN A 1 89 ? -0.167 -5.459 9.554 1.00 95.19 89 ASN A CA 1
ATOM 710 C C . ASN A 1 89 ? 1.213 -6.081 9.858 1.00 95.19 89 ASN A C 1
ATOM 712 O O . ASN A 1 89 ? 1.374 -6.818 10.826 1.00 95.19 89 ASN A O 1
ATOM 716 N N . ASN A 1 90 ? 2.208 -5.779 9.017 1.00 93.56 90 ASN A N 1
ATOM 717 C CA . ASN A 1 90 ? 3.577 -6.308 9.082 1.00 93.56 90 ASN A CA 1
ATOM 718 C C . ASN A 1 90 ? 3.735 -7.814 8.773 1.00 93.56 90 ASN A C 1
ATOM 720 O O . ASN A 1 90 ? 4.828 -8.344 8.972 1.00 93.56 90 ASN A O 1
ATOM 724 N N . GLU A 1 91 ? 2.708 -8.465 8.227 1.00 90.50 91 GLU A N 1
ATOM 725 C CA . GLU A 1 91 ? 2.717 -9.863 7.780 1.00 90.50 91 GLU A CA 1
ATOM 726 C C . GLU A 1 91 ? 2.595 -9.965 6.245 1.00 90.50 91 GLU A C 1
ATOM 728 O O . GLU A 1 91 ? 1.942 -9.130 5.612 1.00 90.50 91 GLU A O 1
ATOM 733 N N . THR A 1 92 ? 3.268 -10.959 5.653 1.00 82.19 92 THR A N 1
ATOM 734 C CA . THR A 1 92 ? 3.353 -11.220 4.198 1.00 82.19 92 THR A CA 1
ATOM 735 C C . THR A 1 92 ? 2.472 -12.379 3.768 1.00 82.19 92 THR A C 1
ATOM 737 O O . THR A 1 92 ? 2.574 -13.435 4.438 1.00 82.19 92 THR A O 1
#

Sequence (92 aa):
MKRVSRITALLVIIYLSLIFIPVAHADPVTIQYFHQKGCHDCEITDPIVDRIETQYNTIVISKIETSTADGFNQWNKYGFLEVPAIVINNET

Nearest PDB structures (foldseek):
  6g62-assembly1_A  TM=8.471E-01  e=2.604E-03  Arabidopsis thaliana
  3kd0-assembly1_A  TM=8.704E-01  e=7.163E-03  Homo sapiens
  4pom-assembly2_B  TM=8.502E-01  e=7.163E-03  Homo sapiens
  1erw-assembly1_A-2  TM=7.833E-01  e=1.406E-02  Homo sapiens
  4ll1-assembly1_B  TM=8.721E-01  e=4.734E-02  Homo sapiens

InterPro domains:
  IPR036249 Thioredoxin-like superfamily [SSF52833] (26-91)

pLDDT: mean 91.35, std 9.23, range [59.12, 98.38]

Mean predicted aligned error: 8.0 Å

Solvent-accessible surface area (backbone atoms only — not comparable to full-atom values): 5460 Å² total; per-residue (Å²): 110,76,68,60,56,50,51,53,52,49,51,50,52,52,55,54,55,62,71,68,58,78,83,82,71,79,77,64,49,40,34,41,40,35,31,46,92,91,38,71,64,23,68,63,44,50,66,53,52,56,50,50,57,74,72,33,95,54,48,47,75,47,81,33,50,41,86,38,75,67,30,34,56,57,50,55,74,73,67,64,90,65,68,58,40,66,28,51,74,90,42,119

Foldseek 3Di:
DVVVVVVVVVVVVVVVVVVPPPPPDDQAKEKEWEAEPPDPVRVVCVVVVVVVPVPDPRYDYHYAHCVDPVSVVVVVVLVDDDDGDMDIPNHD